Protein AF-A0A484Y2N9-F1 (afdb_monomer)

Structure (mmCIF, N/CA/C/O backbone):
data_AF-A0A484Y2N9-F1
#
_entry.id   AF-A0A484Y2N9-F1
#
loop_
_atom_site.group_PDB
_atom_site.id
_atom_site.type_symbol
_atom_site.label_atom_id
_atom_site.label_alt_id
_atom_site.label_comp_id
_atom_site.label_asym_id
_atom_site.label_entity_id
_atom_site.label_seq_id
_atom_site.pdbx_PDB_ins_code
_atom_site.Cartn_x
_atom_site.Cartn_y
_atom_site.Cartn_z
_atom_site.occupancy
_atom_site.B_iso_or_equiv
_atom_site.auth_seq_id
_atom_site.auth_comp_id
_atom_site.auth_asym_id
_atom_site.auth_atom_id
_atom_site.pdbx_PDB_model_num
ATOM 1 N N . MET A 1 1 ? 17.878 25.238 67.455 1.00 47.47 1 MET A N 1
ATOM 2 C CA . MET A 1 1 ? 17.774 25.330 65.982 1.00 47.47 1 MET A CA 1
ATOM 3 C C . MET A 1 1 ? 17.882 23.925 65.424 1.00 47.47 1 MET A C 1
ATOM 5 O O . MET A 1 1 ? 18.925 23.312 65.586 1.00 47.47 1 MET A O 1
ATOM 9 N N . SER A 1 2 ? 16.792 23.385 64.877 1.00 38.09 2 SER A N 1
ATOM 10 C CA . SER A 1 2 ? 16.760 22.062 64.237 1.00 38.09 2 SER A CA 1
ATOM 11 C C . SER A 1 2 ? 16.190 22.223 62.821 1.00 38.09 2 SER A C 1
ATOM 13 O O . SER A 1 2 ? 15.361 23.117 62.627 1.00 38.09 2 SER A O 1
ATOM 15 N N . PRO A 1 3 ? 16.682 21.469 61.825 1.00 38.25 3 PRO A N 1
ATOM 16 C CA . PRO A 1 3 ? 16.629 21.872 60.425 1.00 38.25 3 PRO A CA 1
ATOM 17 C C . PRO A 1 3 ? 15.292 21.520 59.760 1.00 38.25 3 PRO A C 1
ATOM 19 O O . PRO A 1 3 ? 14.707 20.467 60.007 1.00 38.25 3 PRO A O 1
ATOM 22 N N . ALA A 1 4 ? 14.821 22.412 58.886 1.00 38.38 4 ALA A N 1
ATOM 23 C CA . ALA A 1 4 ? 13.639 22.200 58.060 1.00 38.38 4 ALA A CA 1
ATOM 24 C C . ALA A 1 4 ? 13.895 21.072 57.049 1.00 38.38 4 ALA A C 1
ATOM 26 O O . ALA A 1 4 ? 14.763 21.185 56.185 1.00 38.38 4 ALA A O 1
ATOM 27 N N . THR A 1 5 ? 13.134 19.983 57.151 1.00 46.28 5 THR A N 1
ATOM 28 C CA . THR A 1 5 ? 13.144 18.905 56.154 1.00 46.28 5 THR A CA 1
ATOM 29 C C . THR A 1 5 ? 12.150 19.255 55.050 1.00 46.28 5 THR A C 1
ATOM 31 O O . THR A 1 5 ? 10.959 19.406 55.312 1.00 46.28 5 THR A O 1
ATOM 34 N N . ILE A 1 6 ? 12.637 19.407 53.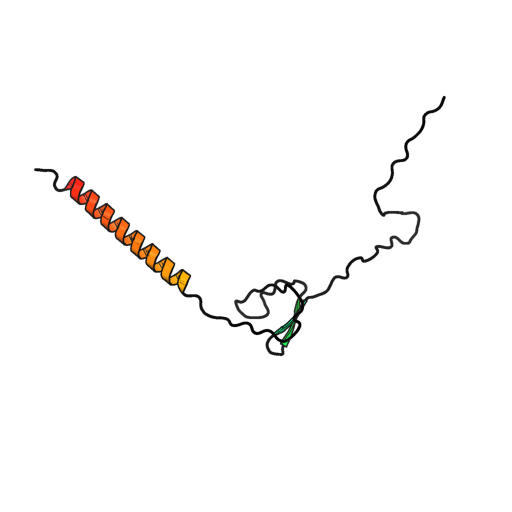818 1.00 47.75 6 ILE A N 1
ATOM 35 C CA . ILE A 1 6 ? 11.803 19.607 52.627 1.00 47.75 6 ILE A CA 1
ATOM 36 C C . ILE A 1 6 ? 11.161 18.253 52.276 1.00 47.75 6 ILE A C 1
ATOM 38 O O . ILE A 1 6 ? 11.901 17.307 51.996 1.00 47.75 6 ILE A O 1
ATOM 42 N N . PRO A 1 7 ? 9.821 18.106 52.277 1.00 48.34 7 PRO A N 1
ATOM 43 C CA . PRO A 1 7 ? 9.201 16.842 51.909 1.00 48.34 7 PRO A CA 1
ATOM 44 C C . PRO A 1 7 ? 9.374 16.584 50.407 1.00 48.34 7 PRO A C 1
ATOM 46 O O . PRO A 1 7 ? 8.931 17.366 49.563 1.00 48.34 7 PRO A O 1
ATOM 49 N N . TYR A 1 8 ? 10.006 15.456 50.081 1.00 50.66 8 TYR A N 1
ATOM 50 C CA . TYR A 1 8 ? 10.008 14.881 48.740 1.00 50.66 8 TYR A CA 1
ATOM 51 C C . TYR A 1 8 ? 8.559 14.617 48.313 1.00 50.66 8 TYR A C 1
ATOM 53 O O . TYR A 1 8 ? 7.837 13.881 4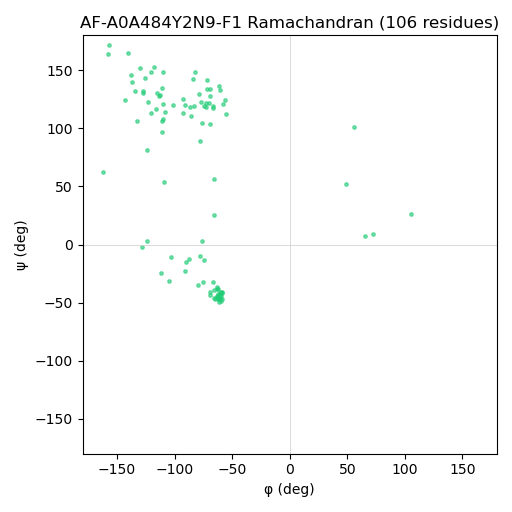8.986 1.00 50.66 8 TYR A O 1
ATOM 61 N N . ARG A 1 9 ? 8.111 15.227 47.210 1.00 54.44 9 ARG A N 1
ATOM 62 C CA . ARG A 1 9 ? 6.803 14.927 46.617 1.00 54.44 9 ARG A CA 1
ATOM 63 C C . ARG A 1 9 ? 6.945 13.724 45.681 1.00 54.44 9 ARG A C 1
ATOM 65 O O . ARG A 1 9 ? 7.557 13.886 44.624 1.00 54.44 9 ARG A O 1
ATOM 72 N N . PRO A 1 10 ? 6.381 12.546 46.006 1.00 49.16 10 PRO A N 1
ATOM 73 C CA . PRO A 1 10 ? 6.362 11.439 45.066 1.00 49.16 10 PRO A CA 1
ATOM 74 C C . PRO A 1 10 ? 5.459 11.807 43.886 1.00 49.16 10 PRO A C 1
ATOM 76 O O . PRO A 1 10 ? 4.269 12.096 44.033 1.00 49.16 10 PRO A O 1
ATOM 79 N N . ARG A 1 11 ? 6.053 11.829 42.692 1.00 60.72 11 ARG A N 1
ATOM 80 C CA . ARG A 1 11 ? 5.329 11.955 41.431 1.00 60.72 11 ARG A CA 1
ATOM 81 C C . ARG A 1 11 ? 4.542 10.665 41.210 1.00 60.72 11 ARG A C 1
ATOM 83 O O . ARG A 1 11 ? 5.113 9.669 40.799 1.00 60.72 11 ARG A O 1
ATOM 90 N N . SER A 1 12 ? 3.239 10.757 41.462 1.00 61.12 12 SER A N 1
ATOM 91 C CA . SER A 1 12 ? 2.169 9.897 40.945 1.00 61.12 12 SER A CA 1
ATOM 92 C C . SER A 1 12 ? 2.314 8.384 41.195 1.00 61.12 12 SER A C 1
ATOM 94 O O . SER A 1 12 ? 2.951 7.665 40.433 1.00 61.12 12 SER A O 1
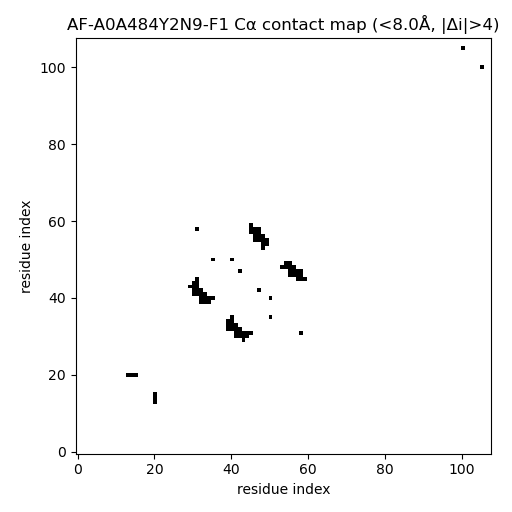ATOM 96 N N . GLY A 1 13 ? 1.585 7.899 42.207 1.00 54.16 13 GLY A N 1
ATOM 97 C CA . GLY A 1 13 ? 0.641 6.804 41.953 1.00 54.16 13 GLY A CA 1
ATOM 98 C C . GLY A 1 13 ? 0.971 5.385 42.419 1.00 54.16 13 GLY A C 1
ATOM 99 O O . GLY A 1 13 ? 0.436 4.461 41.821 1.00 54.16 13 GLY A O 1
ATOM 100 N N . TYR A 1 14 ? 1.777 5.175 43.460 1.00 50.44 14 TYR A N 1
ATOM 101 C CA . TYR A 1 14 ? 1.815 3.877 44.154 1.00 50.44 14 TYR A CA 1
ATOM 102 C C . TYR A 1 14 ? 1.733 4.087 45.672 1.00 50.44 14 TYR A C 1
ATOM 104 O O . TYR A 1 14 ? 2.705 4.528 46.283 1.00 50.44 14 TYR A O 1
ATOM 112 N N . ASP A 1 15 ? 0.584 3.780 46.281 1.00 53.72 15 ASP A N 1
ATOM 113 C CA . ASP A 1 15 ? 0.403 3.686 47.731 1.00 53.72 15 ASP A CA 1
ATOM 114 C C . ASP A 1 15 ? 0.162 2.223 48.140 1.00 53.72 15 ASP A C 1
ATOM 116 O O . ASP A 1 15 ? -0.890 1.631 47.943 1.00 53.72 15 ASP A O 1
ATOM 120 N N . SER A 1 16 ? 1.164 1.599 48.751 1.00 53.69 16 SER A N 1
ATOM 121 C CA . SER A 1 16 ? 1.082 0.216 49.243 1.00 53.69 16 SER A CA 1
ATOM 122 C C . SER A 1 16 ? 0.276 0.061 50.545 1.00 53.69 16 SER A C 1
ATOM 124 O O . SER A 1 16 ? 0.198 -1.038 51.088 1.00 53.69 16 SER A O 1
ATOM 126 N N . ALA A 1 17 ? -0.305 1.149 51.063 1.00 58.75 17 ALA A N 1
ATOM 127 C CA . ALA A 1 17 ? -1.069 1.176 52.314 1.00 58.75 17 ALA A CA 1
ATOM 128 C C . ALA A 1 17 ? -2.573 0.927 52.115 1.00 58.75 17 ALA A C 1
ATOM 130 O O . ALA A 1 17 ? -3.252 0.479 53.038 1.00 58.75 17 ALA A O 1
ATOM 131 N N . SER A 1 18 ? -3.095 1.183 50.915 1.00 56.41 18 SER A N 1
ATOM 132 C CA . SER A 1 18 ? -4.424 0.743 50.522 1.00 56.41 18 SER A CA 1
ATOM 133 C C . SER A 1 18 ? -4.261 -0.624 49.868 1.00 56.41 18 SER A C 1
ATOM 135 O O . SER A 1 18 ? -3.581 -0.748 48.854 1.00 56.41 18 SER A O 1
ATOM 137 N N . ALA A 1 19 ? -4.892 -1.674 50.393 1.00 54.25 19 ALA A N 1
ATOM 138 C CA . ALA A 1 19 ? -4.942 -2.996 49.749 1.00 54.25 19 ALA A CA 1
ATOM 139 C C . ALA A 1 19 ? -5.741 -2.992 48.420 1.00 54.25 19 ALA A C 1
ATOM 141 O O . ALA A 1 19 ? -6.281 -4.006 47.989 1.00 54.25 19 ALA A O 1
ATOM 1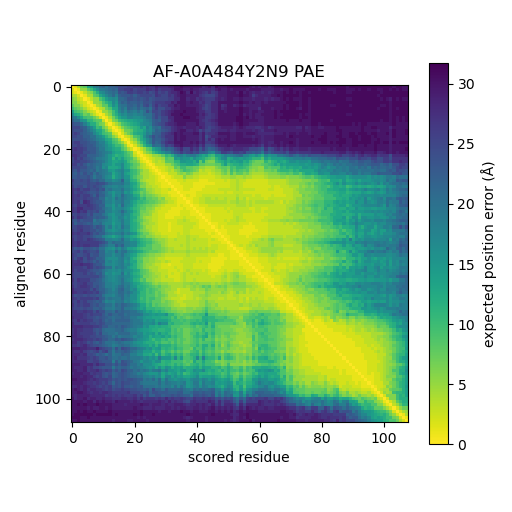42 N N . THR A 1 20 ? -5.830 -1.836 47.766 1.00 54.78 20 THR A N 1
ATOM 143 C CA . THR A 1 20 ? -6.370 -1.628 46.436 1.00 54.78 20 THR A CA 1
ATOM 144 C C . THR A 1 20 ? -5.280 -0.948 45.617 1.00 54.78 20 THR A C 1
ATOM 146 O O . THR A 1 20 ? -5.277 0.263 45.436 1.00 54.78 20 THR A O 1
ATOM 149 N N . GLY A 1 21 ? -4.337 -1.742 45.100 1.00 54.25 21 GLY A N 1
ATOM 150 C CA . GLY A 1 21 ? -3.449 -1.338 44.003 1.00 54.25 21 GLY A CA 1
ATOM 151 C C . GLY A 1 21 ? -4.252 -1.121 42.715 1.00 54.25 21 GLY A C 1
ATOM 152 O O . GLY A 1 21 ? -4.051 -1.811 41.718 1.00 54.25 21 GLY A O 1
ATOM 153 N N . ALA A 1 22 ? -5.248 -0.239 42.773 1.00 63.56 22 ALA A N 1
ATOM 154 C CA . ALA A 1 22 ? -6.267 -0.059 41.762 1.00 63.56 22 ALA A CA 1
ATOM 155 C C . ALA A 1 22 ? -5.681 0.742 40.599 1.00 63.56 22 ALA A C 1
ATOM 157 O O . ALA A 1 22 ? -5.757 1.969 40.534 1.00 63.56 22 ALA A O 1
ATOM 158 N N . LEU A 1 23 ? -5.097 0.010 39.652 1.00 71.00 23 LEU A N 1
ATOM 159 C CA . LEU A 1 23 ? -4.806 0.505 38.314 1.00 71.00 23 LEU A CA 1
ATOM 160 C C . LEU A 1 23 ? -6.109 1.028 37.694 1.00 71.00 23 LEU A C 1
ATOM 162 O O . LEU A 1 23 ? -7.029 0.264 37.404 1.00 71.00 23 LEU A O 1
ATOM 166 N N . THR A 1 24 ? -6.194 2.342 37.493 1.00 75.69 24 THR A N 1
ATOM 167 C CA . THR A 1 24 ? -7.322 2.956 36.784 1.00 75.69 24 THR A CA 1
ATOM 168 C C . THR A 1 24 ? -7.060 2.870 35.279 1.00 75.69 24 THR A C 1
ATOM 170 O O . THR A 1 24 ? -6.065 3.405 34.789 1.00 75.69 24 THR A O 1
ATOM 173 N N . VAL A 1 25 ? -7.934 2.188 34.532 1.00 73.00 25 VAL A N 1
ATOM 174 C CA . VAL A 1 25 ?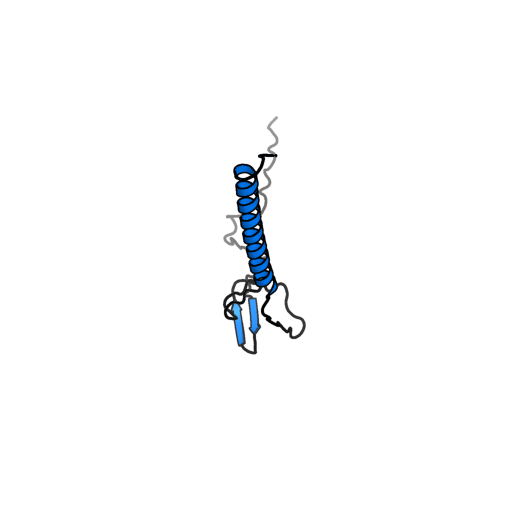 -7.808 2.047 33.070 1.00 73.00 25 VAL A CA 1
ATOM 175 C C . VAL A 1 25 ? -8.227 3.354 32.392 1.00 73.00 25 VAL A C 1
ATOM 177 O O . VAL A 1 25 ? -9.414 3.647 32.297 1.00 73.00 25 VAL A O 1
ATOM 180 N N . GLN A 1 26 ? -7.252 4.126 31.905 1.00 78.81 26 GLN A N 1
ATOM 181 C CA . GLN A 1 26 ? -7.493 5.388 31.185 1.00 78.81 26 GLN A CA 1
ATOM 182 C C . GLN A 1 26 ? -8.002 5.173 29.751 1.00 78.81 26 GLN A C 1
ATOM 184 O O . GLN A 1 26 ? -8.782 5.962 29.226 1.00 78.81 26 GLN A O 1
ATOM 189 N N . THR A 1 27 ? -7.572 4.096 29.094 1.00 81.69 27 THR A N 1
ATOM 190 C CA . THR A 1 27 ? -8.010 3.730 27.741 1.00 81.69 27 THR A CA 1
ATOM 191 C C . THR A 1 27 ? -8.112 2.217 27.666 1.00 81.69 27 THR A C 1
ATOM 193 O O . THR A 1 27 ? -7.154 1.512 27.981 1.00 81.69 27 THR A O 1
ATOM 196 N N . LYS A 1 28 ? -9.286 1.706 27.289 1.00 83.62 28 LYS A N 1
ATOM 197 C CA . LYS A 1 28 ? -9.469 0.268 27.082 1.00 83.62 28 LYS A CA 1
ATOM 198 C C . LYS A 1 28 ? -8.749 -0.143 25.800 1.00 83.62 28 LYS A C 1
ATOM 200 O O . LYS A 1 28 ? -8.907 0.519 24.776 1.00 83.62 28 LYS A O 1
ATOM 205 N N . ALA A 1 29 ? -7.995 -1.238 25.860 1.00 82.81 29 ALA A N 1
ATOM 206 C CA . ALA A 1 29 ? -7.528 -1.907 24.654 1.00 82.81 29 ALA A CA 1
ATOM 207 C C . ALA A 1 29 ? -8.750 -2.365 23.846 1.00 82.81 29 ALA A C 1
ATOM 209 O O . ALA A 1 29 ? -9.696 -2.914 24.414 1.00 82.81 29 ALA A O 1
ATOM 210 N N . GLN A 1 30 ? -8.738 -2.091 22.548 1.00 89.38 30 GLN A N 1
ATOM 211 C CA . GLN A 1 30 ? -9.815 -2.425 21.626 1.00 89.38 30 GLN A CA 1
ATOM 212 C C . GLN A 1 30 ? -9.196 -2.965 20.343 1.00 89.38 30 GLN A C 1
ATOM 214 O O . GLN A 1 30 ? -8.163 -2.462 19.897 1.00 89.38 30 GLN A O 1
ATOM 219 N N . ASN A 1 31 ? -9.822 -3.993 19.781 1.00 91.31 31 ASN A N 1
ATOM 220 C CA . ASN A 1 31 ? -9.432 -4.554 18.499 1.00 91.31 31 ASN A CA 1
ATOM 221 C C . ASN A 1 31 ? -10.044 -3.716 17.368 1.00 91.31 31 ASN A C 1
ATOM 223 O O . ASN A 1 31 ? -11.140 -3.174 17.507 1.00 91.31 31 ASN A O 1
ATOM 227 N N . ALA A 1 32 ? -9.345 -3.629 16.243 1.00 89.94 32 ALA A N 1
ATOM 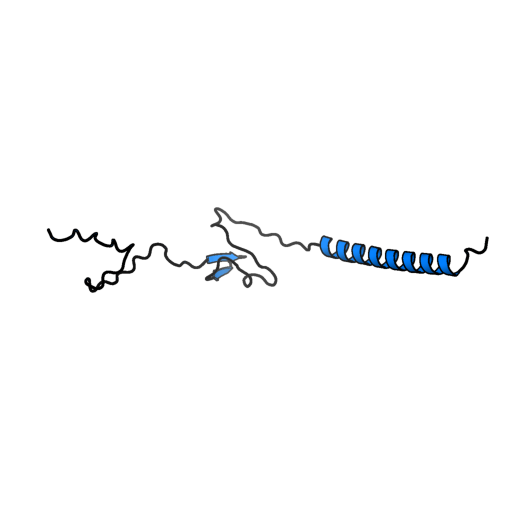228 C CA . ALA A 1 32 ? -9.893 -3.126 14.997 1.00 89.94 32 ALA A CA 1
ATOM 229 C C . ALA A 1 32 ? -10.911 -4.132 14.453 1.00 89.94 32 ALA A C 1
ATOM 231 O O . ALA A 1 32 ? -10.590 -5.311 14.288 1.00 89.94 32 ALA A O 1
ATOM 232 N N . VAL A 1 33 ? -12.118 -3.662 14.151 1.00 92.50 33 VAL A N 1
ATOM 233 C CA . VAL A 1 33 ? -13.168 -4.447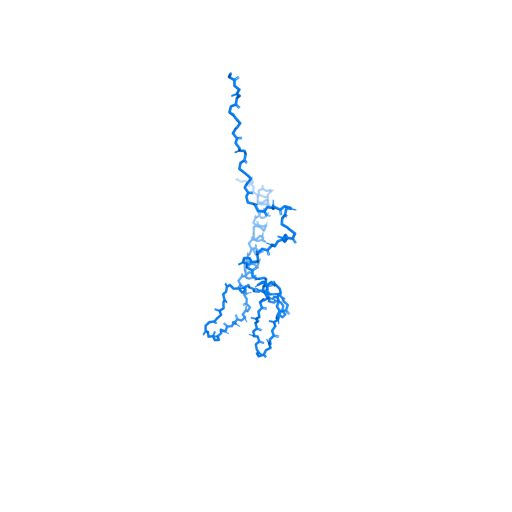 13.496 1.00 92.50 33 VAL A CA 1
ATOM 234 C C . VAL A 1 33 ? -13.407 -3.846 12.121 1.00 92.50 33 VAL A C 1
ATOM 236 O O . VAL A 1 33 ? -13.608 -2.641 11.995 1.00 92.50 33 VAL A O 1
ATOM 239 N N . LEU A 1 34 ? -13.358 -4.683 11.091 1.00 90.94 34 LEU A N 1
ATOM 240 C CA . LEU A 1 34 ? -13.535 -4.280 9.703 1.00 90.94 34 LEU A CA 1
ATOM 241 C C . LEU A 1 34 ? -14.550 -5.185 9.023 1.00 90.94 34 LEU A C 1
ATOM 243 O O . LEU A 1 34 ? -14.645 -6.365 9.355 1.00 90.94 34 LEU A O 1
ATOM 247 N N . VAL A 1 35 ? -15.240 -4.648 8.023 1.00 91.94 35 VAL A N 1
ATOM 248 C CA . VAL A 1 35 ? -16.062 -5.426 7.096 1.00 91.94 35 VAL A CA 1
ATOM 249 C C . VAL A 1 35 ? -15.454 -5.276 5.709 1.00 91.94 35 VAL A C 1
ATOM 251 O O . VAL A 1 35 ? -15.364 -4.170 5.185 1.00 91.94 35 VAL A O 1
ATOM 254 N N . VAL A 1 36 ? -14.990 -6.383 5.131 1.00 89.88 36 VAL A N 1
ATOM 255 C CA . VAL A 1 36 ? -14.395 -6.425 3.790 1.00 89.88 36 VAL A CA 1
ATOM 256 C C . VAL A 1 36 ? -15.235 -7.370 2.944 1.00 89.88 36 VAL A C 1
ATOM 258 O O . VAL A 1 36 ? -15.249 -8.567 3.217 1.00 89.88 36 VAL A O 1
ATOM 261 N N . ASN A 1 37 ? -15.936 -6.851 1.931 1.00 87.12 37 ASN A N 1
ATOM 262 C CA . ASN A 1 37 ? -16.843 -7.633 1.075 1.00 87.12 37 ASN A CA 1
ATOM 263 C C . ASN A 1 37 ? -17.811 -8.517 1.892 1.00 87.12 37 ASN A C 1
ATOM 265 O O . ASN A 1 37 ? -17.853 -9.731 1.701 1.00 87.12 37 ASN A O 1
ATOM 269 N N . ASP A 1 38 ? -18.518 -7.914 2.853 1.00 89.69 38 ASP A N 1
ATOM 270 C CA . ASP A 1 38 ? -19.450 -8.577 3.786 1.00 89.69 38 ASP A CA 1
ATOM 271 C C . ASP A 1 38 ? -18.826 -9.583 4.775 1.00 89.69 38 ASP A C 1
ATOM 273 O O . ASP A 1 38 ? -19.539 -10.250 5.526 1.00 89.69 38 ASP A O 1
ATOM 277 N N . ILE A 1 39 ? -17.495 -9.676 4.839 1.00 90.00 39 ILE A N 1
ATOM 278 C CA . ILE A 1 39 ? -16.787 -10.519 5.807 1.00 90.00 39 ILE A CA 1
ATOM 279 C C . ILE A 1 39 ? -16.257 -9.654 6.948 1.00 90.00 39 ILE A C 1
ATOM 281 O O . ILE A 1 39 ? -15.423 -8.771 6.741 1.00 90.00 39 ILE A O 1
ATOM 285 N N . THR A 1 40 ? -16.703 -9.948 8.170 1.00 93.38 40 THR A N 1
ATOM 286 C CA . THR A 1 40 ? -16.201 -9.292 9.381 1.00 93.38 40 THR A CA 1
ATOM 287 C C . THR A 1 40 ? -14.853 -9.870 9.798 1.00 93.38 40 THR A C 1
ATOM 289 O O . THR A 1 40 ? -14.695 -11.082 9.952 1.00 93.38 40 THR A O 1
ATOM 292 N N . ILE A 1 41 ? -13.883 -8.990 10.025 1.00 91.06 41 ILE A N 1
ATOM 293 C CA . ILE A 1 41 ? -12.517 -9.323 10.416 1.00 91.06 41 ILE A CA 1
ATOM 294 C C . ILE A 1 41 ? -12.165 -8.517 11.666 1.00 91.06 41 ILE A C 1
ATOM 296 O O . ILE A 1 41 ? -12.362 -7.305 11.708 1.00 91.06 41 ILE A O 1
ATOM 300 N N . GLU A 1 42 ? -11.611 -9.186 12.674 1.00 93.75 42 GLU A N 1
ATOM 301 C CA . GLU A 1 42 ? -11.155 -8.564 13.918 1.00 93.75 42 GLU A CA 1
ATOM 302 C C . GLU A 1 42 ? -9.637 -8.704 14.061 1.00 93.75 42 GLU A C 1
ATOM 304 O O . GLU A 1 42 ? -9.093 -9.800 13.901 1.00 93.75 42 GLU A O 1
ATOM 309 N N . ARG A 1 43 ? -8.930 -7.611 14.355 1.00 92.62 43 ARG A N 1
ATOM 310 C CA . ARG A 1 43 ? -7.470 -7.601 14.526 1.00 92.62 43 ARG A CA 1
ATOM 311 C C . ARG A 1 43 ? -7.048 -6.757 15.715 1.00 92.62 43 ARG A C 1
ATOM 313 O O . ARG A 1 43 ? -7.609 -5.710 15.986 1.00 92.62 43 ARG A O 1
ATOM 320 N N . GLN A 1 44 ? -5.986 -7.179 16.392 1.00 92.94 44 GLN A N 1
ATOM 321 C CA . GLN A 1 44 ? -5.419 -6.437 17.526 1.00 92.94 44 GLN A CA 1
ATOM 322 C C . GLN A 1 44 ? -4.641 -5.177 17.099 1.00 92.94 44 GLN A C 1
ATOM 324 O O . GLN A 1 44 ? -4.293 -4.351 17.937 1.00 92.94 44 GLN A O 1
ATOM 329 N N . SER A 1 45 ? -4.333 -5.048 15.804 1.00 93.19 45 SER A N 1
ATOM 330 C CA . SER A 1 45 ? -3.573 -3.945 15.215 1.00 93.19 45 SER A CA 1
ATOM 331 C C . SER A 1 45 ? -4.409 -3.233 14.157 1.00 93.19 45 SER A C 1
ATOM 333 O O . SER A 1 45 ? -5.175 -3.873 13.442 1.00 93.19 45 SER A O 1
ATOM 335 N N . ASN A 1 46 ? -4.191 -1.926 14.007 1.00 92.69 46 ASN A N 1
ATOM 336 C CA . ASN A 1 46 ? -4.771 -1.132 12.922 1.00 92.69 46 ASN A CA 1
ATOM 337 C C . ASN A 1 46 ? -4.041 -1.322 11.583 1.00 92.69 46 ASN A C 1
ATOM 339 O O . ASN A 1 46 ? -4.523 -0.845 10.561 1.00 92.69 46 ASN A O 1
ATOM 343 N N . THR A 1 47 ? -2.884 -1.988 11.568 1.00 94.94 47 THR A N 1
ATOM 344 C CA . THR A 1 47 ? -2.200 -2.389 10.331 1.00 94.94 47 THR A CA 1
ATOM 345 C C . THR A 1 47 ? -2.640 -3.796 9.959 1.00 94.94 47 THR A C 1
ATOM 347 O O . THR A 1 47 ? -2.322 -4.751 10.666 1.00 94.94 47 THR A O 1
ATOM 350 N N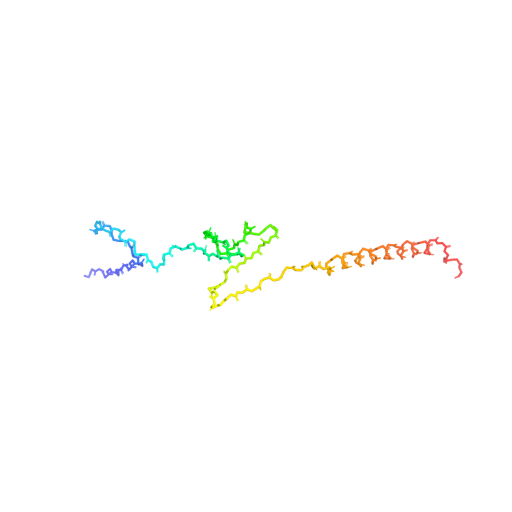 . ILE A 1 48 ? -3.358 -3.907 8.845 1.00 93.44 48 ILE A N 1
ATOM 351 C CA . ILE A 1 48 ? -3.995 -5.132 8.369 1.00 93.44 48 ILE A CA 1
ATOM 352 C C . ILE A 1 48 ? -3.250 -5.608 7.124 1.00 93.44 48 ILE A C 1
ATOM 354 O O . ILE A 1 48 ? -3.165 -4.872 6.143 1.00 93.44 48 ILE A O 1
ATOM 358 N N . SER A 1 49 ? -2.706 -6.823 7.158 1.00 93.88 49 SER A N 1
ATOM 359 C CA . SER A 1 49 ? -1.924 -7.417 6.057 1.00 93.88 49 SER A CA 1
ATOM 360 C C . SER A 1 49 ? -2.399 -8.811 5.641 1.00 93.88 49 SER A C 1
ATOM 362 O O . SER A 1 49 ? -1.846 -9.413 4.723 1.00 93.88 49 SER A O 1
ATOM 364 N N . ASP A 1 50 ? -3.413 -9.337 6.324 1.00 90.50 50 ASP A N 1
ATOM 365 C CA . ASP A 1 50 ? -3.881 -10.717 6.208 1.00 90.50 50 ASP A CA 1
ATOM 366 C C . ASP A 1 50 ? -5.375 -10.820 5.856 1.00 90.50 50 ASP A C 1
ATOM 368 O O . ASP A 1 50 ? -5.913 -11.919 5.761 1.00 90.50 50 ASP A O 1
ATOM 372 N N . ALA A 1 51 ? -6.045 -9.682 5.645 1.00 89.00 51 ALA A N 1
ATOM 373 C CA . ALA A 1 51 ? -7.442 -9.630 5.213 1.00 89.00 51 ALA A CA 1
ATOM 374 C C . ALA A 1 51 ? -7.609 -9.876 3.705 1.00 89.00 51 ALA A C 1
ATOM 376 O O . ALA A 1 51 ? -8.594 -10.470 3.277 1.00 89.00 51 ALA A O 1
ATOM 377 N N . LEU A 1 52 ? -6.648 -9.420 2.897 1.00 87.44 52 LEU A N 1
ATOM 378 C CA . LEU A 1 52 ? -6.654 -9.541 1.441 1.00 87.44 52 LEU A CA 1
ATOM 379 C C . LEU A 1 52 ? -5.263 -10.004 0.974 1.00 87.44 52 LEU A C 1
ATOM 381 O O . LEU A 1 52 ? -4.262 -9.421 1.401 1.00 87.44 52 LEU A O 1
ATOM 385 N N . PRO A 1 53 ? -5.158 -11.023 0.101 1.00 87.62 53 PRO A N 1
ATOM 386 C CA . PRO A 1 53 ? -3.867 -11.511 -0.376 1.00 87.62 53 PRO A CA 1
ATOM 387 C C . PRO A 1 53 ? -3.023 -10.403 -1.017 1.00 87.62 53 PRO A C 1
ATOM 389 O O . PRO A 1 53 ? -3.453 -9.750 -1.964 1.00 87.62 53 PRO A O 1
ATOM 392 N N . GLY A 1 54 ? -1.800 -10.212 -0.515 1.00 88.62 54 GLY A N 1
ATOM 393 C CA . GLY A 1 54 ? -0.843 -9.251 -1.075 1.00 88.62 54 GLY A CA 1
ATOM 394 C C . GLY A 1 54 ? -1.168 -7.776 -0.813 1.00 88.62 54 GLY A C 1
ATOM 395 O O . GLY A 1 54 ? -0.495 -6.911 -1.368 1.00 88.62 54 GLY A O 1
ATOM 396 N N . VAL A 1 55 ? -2.160 -7.475 0.029 1.00 90.88 55 VAL A N 1
ATOM 397 C CA . VAL A 1 55 ? -2.541 -6.104 0.385 1.00 90.88 55 VAL A CA 1
ATOM 398 C C . VAL A 1 55 ? -2.185 -5.847 1.841 1.00 90.88 55 VAL A C 1
ATOM 400 O O . VAL A 1 55 ? -2.461 -6.657 2.720 1.00 90.88 55 VAL A O 1
ATOM 403 N N . THR A 1 56 ? -1.582 -4.695 2.112 1.00 93.94 56 THR A N 1
ATOM 404 C CA . THR A 1 56 ? -1.421 -4.175 3.470 1.00 93.94 56 THR A CA 1
ATOM 405 C C . THR A 1 56 ? -1.952 -2.757 3.517 1.00 93.94 56 THR A C 1
ATOM 407 O O . THR A 1 56 ? -1.587 -1.933 2.680 1.00 93.94 56 THR A O 1
ATOM 410 N N . PHE A 1 57 ? -2.804 -2.466 4.492 1.00 91.81 57 PHE A N 1
ATOM 411 C CA . PHE A 1 57 ? -3.347 -1.131 4.711 1.00 91.81 57 PHE A CA 1
ATOM 412 C C . PHE A 1 57 ? -3.420 -0.816 6.206 1.00 91.81 57 PHE A C 1
ATOM 414 O O . PHE A 1 57 ? -3.295 -1.697 7.057 1.00 91.81 57 PHE A O 1
ATOM 421 N N . THR A 1 58 ? -3.602 0.462 6.533 1.00 94.25 58 THR A N 1
ATOM 422 C CA . THR A 1 58 ? -3.693 0.933 7.918 1.00 94.25 58 THR A CA 1
ATOM 423 C C . THR A 1 58 ? -5.012 1.660 8.128 1.00 94.25 58 THR A C 1
ATOM 425 O O . THR A 1 58 ? -5.283 2.655 7.455 1.00 94.25 58 THR A O 1
ATOM 428 N N . VAL A 1 59 ? -5.802 1.194 9.094 1.00 92.38 59 VAL A N 1
ATOM 429 C CA . VAL A 1 59 ? -7.029 1.851 9.555 1.00 92.38 59 VAL A CA 1
ATOM 430 C C . VAL A 1 59 ? -6.649 3.090 10.355 1.00 92.38 59 VAL A C 1
ATOM 432 O O . VAL A 1 59 ? -5.915 3.009 11.340 1.00 92.38 59 VAL A O 1
ATOM 435 N N . LYS A 1 60 ? -7.124 4.257 9.917 1.00 92.81 60 LYS A N 1
ATOM 436 C CA . LYS A 1 60 ? -6.804 5.544 10.558 1.00 92.81 60 LYS A CA 1
ATOM 437 C C . LYS A 1 60 ? -7.952 6.101 11.392 1.00 92.81 60 LYS A C 1
ATOM 439 O O . LYS A 1 60 ? -7.697 6.796 12.370 1.00 92.81 60 LYS A O 1
ATOM 444 N N . ALA A 1 61 ? -9.186 5.826 10.990 1.00 91.56 61 ALA A N 1
ATOM 445 C CA . ALA A 1 61 ? -10.400 6.292 11.640 1.00 91.56 61 ALA A CA 1
ATOM 446 C C . ALA A 1 61 ? -11.567 5.371 11.267 1.00 91.56 61 ALA A C 1
ATOM 448 O O . ALA A 1 61 ? -11.475 4.623 10.295 1.00 91.56 61 ALA A O 1
ATOM 449 N N . GLU A 1 62 ? -12.654 5.458 12.028 1.00 92.06 62 GLU A N 1
ATOM 450 C CA . GLU A 1 62 ? -13.922 4.828 11.667 1.00 92.06 62 GLU A CA 1
ATOM 451 C C . GLU A 1 62 ? -14.544 5.534 10.455 1.00 92.06 62 GLU A C 1
ATOM 453 O O . GLU A 1 62 ? -14.613 6.769 10.400 1.00 92.06 62 GLU A O 1
ATOM 458 N N . SER A 1 63 ? -15.009 4.744 9.492 1.00 92.25 63 SER A N 1
ATOM 459 C CA . SER A 1 63 ? -15.734 5.241 8.327 1.00 92.25 63 SER A CA 1
ATOM 460 C C . SER A 1 63 ? -17.135 5.712 8.729 1.00 92.25 63 SER A C 1
ATOM 462 O O . SER A 1 63 ? -17.799 5.114 9.574 1.00 92.25 63 SER A O 1
ATOM 464 N N . LYS A 1 64 ? -17.604 6.808 8.122 1.00 93.12 64 LYS A N 1
ATOM 465 C CA . LYS A 1 64 ? -18.959 7.358 8.357 1.00 93.12 64 LYS A CA 1
ATOM 466 C C . LYS A 1 64 ? -20.014 6.795 7.398 1.00 93.12 64 LYS A C 1
ATOM 468 O O . LYS A 1 64 ? -21.204 7.007 7.609 1.00 93.12 64 LYS A O 1
ATOM 473 N N . ALA A 1 65 ? -19.553 6.158 6.329 1.00 92.56 65 ALA A N 1
ATOM 474 C CA . ALA A 1 65 ? -20.309 5.501 5.273 1.00 92.56 65 ALA A CA 1
ATOM 475 C C . ALA A 1 65 ? -19.387 4.463 4.610 1.00 92.56 65 ALA A C 1
ATOM 477 O O . ALA A 1 65 ? -18.188 4.454 4.898 1.00 92.56 65 ALA A O 1
ATOM 478 N N . ASP A 1 66 ? -19.929 3.633 3.723 1.00 88.31 66 ASP A N 1
ATOM 479 C CA . ASP A 1 66 ? -19.146 2.621 3.012 1.00 88.31 66 ASP A CA 1
ATOM 480 C C . ASP A 1 66 ? -18.048 3.260 2.148 1.00 88.31 66 ASP A C 1
ATOM 482 O O . ASP A 1 66 ? -18.272 4.247 1.441 1.00 88.31 66 ASP A O 1
ATOM 486 N N . GLU A 1 67 ? -16.850 2.679 2.200 1.00 89.88 67 GLU A N 1
ATOM 487 C CA . GLU A 1 67 ? -15.687 3.103 1.421 1.00 89.88 67 GLU A CA 1
ATOM 488 C C . GLU A 1 67 ? -15.347 2.060 0.352 1.00 89.88 67 GLU A C 1
ATOM 490 O O . GLU A 1 67 ? -15.543 0.861 0.538 1.00 89.88 67 GLU A O 1
ATOM 495 N N . THR A 1 68 ? -14.816 2.516 -0.784 1.00 90.56 68 THR A N 1
ATOM 496 C CA . THR A 1 68 ? -14.365 1.643 -1.876 1.00 90.56 68 THR A CA 1
ATOM 497 C C . THR A 1 68 ? -12.850 1.719 -2.006 1.00 90.56 68 THR A C 1
ATOM 499 O O . THR A 1 68 ? -12.282 2.808 -2.098 1.00 90.56 68 THR A O 1
ATOM 502 N N . LEU A 1 69 ? -12.200 0.555 -2.022 1.00 86.00 69 LEU A N 1
ATOM 503 C CA . LEU A 1 69 ? -10.768 0.420 -2.262 1.00 86.00 69 LEU A CA 1
ATOM 504 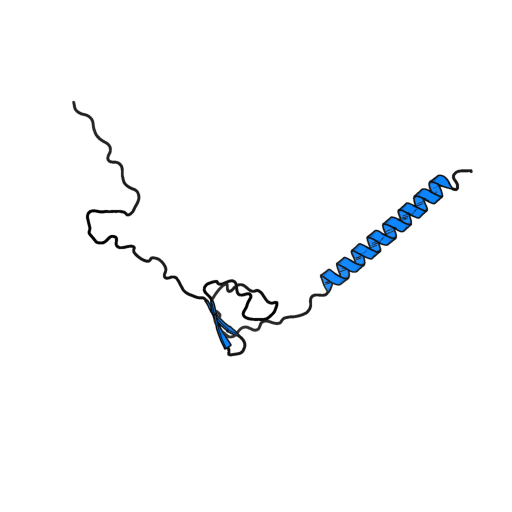C C . LEU A 1 69 ? -10.536 -0.224 -3.631 1.00 86.00 69 LEU A C 1
ATOM 506 O O . LEU A 1 69 ? -10.725 -1.428 -3.793 1.00 86.00 69 LEU A O 1
ATOM 510 N N . ASP A 1 70 ? -10.067 0.573 -4.589 1.00 89.06 70 ASP A N 1
ATOM 511 C CA . ASP A 1 70 ? -9.692 0.095 -5.919 1.00 89.06 70 ASP A CA 1
ATOM 512 C C . ASP A 1 70 ? -8.204 -0.262 -5.983 1.00 89.06 70 ASP A C 1
ATOM 514 O O . ASP A 1 70 ? -7.326 0.556 -5.699 1.00 89.06 70 ASP A O 1
ATOM 518 N N . ILE A 1 71 ? -7.909 -1.499 -6.392 1.00 84.56 71 ILE A N 1
ATOM 519 C CA . ILE A 1 71 ? -6.540 -2.003 -6.527 1.00 84.56 71 ILE A CA 1
ATOM 520 C C . ILE A 1 71 ? -6.202 -2.138 -8.009 1.00 84.56 71 ILE A C 1
ATOM 522 O O . ILE A 1 71 ? -6.736 -2.991 -8.716 1.00 84.56 71 ILE A O 1
ATOM 526 N N . THR A 1 72 ? -5.254 -1.325 -8.473 1.00 87.31 72 THR A N 1
ATOM 527 C CA . THR A 1 72 ? -4.760 -1.352 -9.856 1.00 87.31 72 THR A CA 1
ATOM 528 C C . THR A 1 72 ? -3.276 -1.693 -9.918 1.00 87.31 72 THR A C 1
ATOM 530 O O . THR A 1 72 ? -2.509 -1.379 -9.008 1.00 87.31 72 THR A O 1
ATOM 533 N N . ARG A 1 73 ? -2.835 -2.292 -11.028 1.00 85.00 73 ARG A N 1
ATOM 534 C CA . ARG A 1 73 ? -1.409 -2.559 -11.262 1.00 85.00 73 ARG A CA 1
ATOM 535 C C . ARG A 1 73 ? -0.668 -1.256 -11.569 1.00 85.00 73 ARG A C 1
ATOM 537 O O . ARG A 1 73 ? -0.917 -0.646 -12.603 1.00 85.00 73 ARG A O 1
ATOM 544 N N . ALA A 1 74 ? 0.293 -0.885 -10.727 1.00 84.00 74 ALA A N 1
ATOM 545 C CA . ALA A 1 74 ? 1.237 0.187 -11.034 1.00 84.00 74 ALA A CA 1
ATOM 546 C C . ALA A 1 74 ? 2.318 -0.318 -12.010 1.00 84.00 74 ALA A C 1
ATOM 548 O O . ALA A 1 74 ? 3.013 -1.294 -11.721 1.00 84.00 74 ALA A O 1
ATOM 549 N N . THR A 1 75 ? 2.470 0.326 -13.171 1.00 90.62 75 THR A N 1
ATOM 550 C CA . THR A 1 75 ? 3.466 -0.063 -14.193 1.00 90.62 75 THR A CA 1
ATOM 551 C C . THR A 1 75 ? 4.699 0.835 -14.238 1.00 90.62 75 THR A C 1
ATOM 553 O O . THR A 1 75 ? 5.688 0.472 -14.872 1.00 90.62 75 THR A O 1
ATOM 556 N N . ASP A 1 76 ? 4.671 1.973 -13.549 1.00 91.56 76 ASP A N 1
ATOM 557 C CA . ASP A 1 76 ? 5.678 3.033 -13.686 1.00 91.56 76 ASP A CA 1
ATOM 558 C C . ASP A 1 76 ? 7.063 2.588 -13.210 1.00 91.56 76 ASP A C 1
ATOM 560 O O . ASP A 1 76 ? 8.069 2.855 -13.864 1.00 91.56 76 ASP A O 1
ATOM 564 N N . ALA A 1 77 ? 7.123 1.823 -12.116 1.00 89.31 77 ALA A N 1
ATOM 565 C CA . ALA A 1 77 ? 8.376 1.263 -11.612 1.00 89.31 77 ALA A CA 1
ATOM 566 C C . ALA A 1 77 ? 9.032 0.305 -12.622 1.00 89.31 77 ALA A C 1
ATOM 568 O O . ALA A 1 77 ? 10.249 0.329 -12.794 1.00 89.31 77 ALA A O 1
ATOM 569 N N . ASN A 1 78 ? 8.229 -0.492 -13.337 1.00 89.62 78 ASN A N 1
ATOM 570 C CA . ASN A 1 78 ? 8.733 -1.405 -14.364 1.00 89.62 78 ASN A CA 1
ATOM 571 C C . ASN A 1 78 ? 9.258 -0.631 -15.577 1.00 89.62 78 ASN A C 1
ATOM 573 O O . ASN A 1 78 ? 10.336 -0.935 -16.080 1.00 89.62 78 ASN A O 1
ATOM 577 N N . GLN A 1 79 ? 8.526 0.398 -16.020 1.00 92.25 79 GLN A N 1
ATOM 578 C CA . GLN A 1 79 ? 8.972 1.275 -17.106 1.00 92.25 79 GLN A CA 1
ATOM 579 C C . GLN A 1 79 ? 10.289 1.970 -16.744 1.00 92.25 79 GLN A C 1
ATOM 581 O O . GLN A 1 79 ? 11.223 1.985 -17.547 1.00 92.25 79 GLN A O 1
ATOM 586 N N . LYS A 1 80 ? 10.395 2.474 -15.508 1.00 94.62 80 LYS A N 1
ATOM 587 C CA . LYS A 1 80 ? 11.619 3.093 -15.005 1.00 94.62 80 LYS A CA 1
ATOM 588 C C . LYS A 1 80 ? 12.783 2.105 -14.986 1.00 94.62 80 LYS A C 1
ATOM 590 O O . LYS A 1 80 ? 13.847 2.440 -15.489 1.00 94.62 80 LYS A O 1
ATOM 595 N N . ALA A 1 81 ? 12.583 0.893 -14.470 1.00 95.06 81 ALA A N 1
ATOM 596 C CA . ALA A 1 81 ? 13.634 -0.121 -14.425 1.00 95.06 81 ALA A CA 1
ATOM 597 C C . ALA A 1 81 ? 14.174 -0.460 -15.826 1.00 95.06 81 ALA A C 1
ATOM 599 O O . ALA A 1 81 ? 15.385 -0.566 -16.016 1.00 95.06 81 ALA A O 1
ATOM 600 N N . ILE A 1 82 ? 13.289 -0.567 -16.823 1.00 95.50 82 ILE A N 1
ATOM 601 C CA . ILE A 1 82 ? 13.682 -0.795 -18.221 1.00 95.50 82 ILE A CA 1
ATOM 602 C C . ILE A 1 82 ? 14.460 0.410 -18.766 1.00 95.50 82 ILE A C 1
ATOM 604 O O . ILE A 1 82 ? 15.515 0.234 -19.371 1.00 95.50 82 ILE A O 1
ATOM 608 N N . SER A 1 83 ? 13.976 1.632 -18.533 1.00 95.31 83 SER A N 1
ATOM 609 C CA . SER A 1 83 ? 14.648 2.858 -18.979 1.00 95.31 83 SER A CA 1
ATOM 610 C C . SER A 1 83 ? 16.036 3.025 -18.353 1.00 95.31 83 SER A C 1
ATOM 612 O O . SER A 1 83 ? 16.996 3.366 -19.049 1.00 95.31 83 SER A O 1
ATOM 614 N N . ASP A 1 84 ? 16.160 2.764 -17.051 1.00 97.62 84 ASP A N 1
ATOM 615 C CA . ASP A 1 84 ? 17.429 2.807 -16.323 1.00 97.62 84 ASP A CA 1
ATOM 616 C C . ASP A 1 84 ? 18.412 1.780 -16.913 1.00 97.62 84 ASP A C 1
ATOM 618 O O . ASP A 1 84 ? 19.580 2.094 -17.151 1.00 97.62 84 ASP A O 1
ATOM 622 N N . TRP A 1 85 ? 17.929 0.574 -17.229 1.00 97.12 85 TRP A N 1
ATOM 623 C CA . TRP A 1 85 ? 18.736 -0.472 -17.855 1.00 97.12 85 TRP A CA 1
ATOM 624 C C . TRP A 1 85 ? 19.210 -0.092 -19.267 1.00 97.12 85 TRP A C 1
ATOM 626 O O . TRP A 1 85 ? 20.401 -0.208 -19.560 1.00 97.12 85 TRP A O 1
ATOM 636 N N . VAL A 1 86 ? 18.321 0.429 -20.124 1.00 97.81 86 VAL A N 1
ATOM 637 C CA . VAL A 1 86 ? 18.682 0.908 -21.474 1.00 97.81 86 VAL A CA 1
ATOM 638 C C . VAL A 1 86 ? 19.719 2.029 -21.393 1.00 97.81 86 VAL A C 1
ATOM 640 O O . VAL A 1 86 ? 20.681 2.056 -22.161 1.00 97.81 86 VAL A O 1
ATOM 643 N N . THR A 1 87 ? 19.559 2.936 -20.431 1.00 97.88 87 THR A N 1
ATOM 644 C CA . THR A 1 87 ? 20.506 4.031 -20.194 1.00 97.88 87 THR A CA 1
ATOM 645 C C . THR A 1 87 ? 21.883 3.496 -19.803 1.00 97.88 87 THR A C 1
ATOM 647 O O . THR A 1 87 ? 22.890 3.913 -20.379 1.00 97.88 87 THR A O 1
ATOM 650 N N . ALA A 1 88 ? 21.941 2.534 -18.877 1.00 96.94 88 ALA A N 1
ATOM 651 C CA . ALA A 1 88 ? 23.190 1.908 -18.456 1.00 96.94 88 ALA A CA 1
ATOM 652 C C . ALA A 1 88 ? 23.890 1.177 -19.615 1.00 96.94 88 ALA A C 1
ATOM 654 O O . ALA A 1 88 ? 25.100 1.324 -19.797 1.00 96.94 88 ALA A O 1
ATOM 655 N N . TYR A 1 89 ? 23.130 0.448 -20.438 1.00 96.75 89 TYR A N 1
ATOM 656 C CA . TYR A 1 89 ? 23.654 -0.225 -21.626 1.00 96.75 89 TYR A CA 1
ATOM 657 C C . TYR A 1 89 ? 24.250 0.767 -22.635 1.00 96.75 89 TYR A C 1
ATOM 659 O O . TYR A 1 89 ? 25.395 0.610 -23.064 1.00 96.75 89 TYR A O 1
ATOM 667 N N . ASN A 1 90 ? 23.514 1.830 -22.969 1.00 95.88 90 ASN A N 1
ATOM 668 C CA . ASN A 1 90 ? 23.986 2.850 -23.907 1.00 95.88 90 ASN A CA 1
ATOM 669 C C . ASN A 1 90 ? 25.226 3.585 -23.378 1.00 95.88 90 ASN A C 1
ATOM 671 O O . ASN A 1 90 ? 26.144 3.884 -24.144 1.00 95.88 90 ASN A O 1
ATOM 675 N N . SER A 1 91 ? 25.286 3.834 -22.066 1.00 94.62 91 SER A N 1
ATOM 676 C CA . SER A 1 91 ? 26.470 4.411 -21.428 1.00 94.62 91 SER A CA 1
ATOM 677 C C . SER A 1 91 ? 27.688 3.503 -21.587 1.00 94.62 91 SER A C 1
ATOM 679 O O . SER A 1 91 ? 28.752 3.985 -21.971 1.00 94.62 91 SER A O 1
ATOM 681 N N . LEU A 1 92 ? 27.539 2.195 -21.348 1.00 91.31 92 LEU A N 1
ATOM 682 C CA . LEU A 1 92 ? 28.620 1.225 -21.529 1.00 91.31 92 LEU A CA 1
ATOM 683 C C . LEU A 1 92 ? 29.104 1.194 -22.983 1.00 91.31 92 LEU A C 1
ATOM 685 O O . LEU A 1 92 ? 30.308 1.260 -23.230 1.00 91.31 92 LEU A O 1
ATOM 689 N N . GLN A 1 93 ? 28.180 1.147 -23.945 1.00 93.44 93 GLN A N 1
ATOM 690 C CA . GLN A 1 93 ? 28.527 1.170 -25.365 1.00 93.44 93 GLN A CA 1
ATOM 691 C C . GLN A 1 93 ? 29.316 2.434 -25.740 1.00 93.44 93 GLN A C 1
ATOM 693 O O . GLN A 1 93 ? 30.305 2.353 -26.471 1.00 93.44 93 GLN A O 1
ATOM 698 N N . SER A 1 94 ? 28.916 3.598 -25.219 1.00 90.62 94 SER A N 1
ATOM 699 C CA . SER A 1 94 ? 29.628 4.863 -25.427 1.00 90.62 94 SER A CA 1
ATOM 700 C C . SER A 1 94 ? 31.044 4.827 -24.847 1.00 90.62 94 SER A C 1
ATOM 702 O O . SER A 1 94 ? 32.001 5.196 -25.529 1.00 90.62 94 SER A O 1
ATOM 704 N N . THR A 1 95 ? 31.209 4.312 -23.623 1.00 89.50 95 THR A N 1
ATOM 705 C CA . THR A 1 95 ? 32.529 4.138 -23.000 1.00 89.50 95 THR A CA 1
ATOM 706 C C . THR A 1 95 ? 33.427 3.237 -23.840 1.00 89.50 95 THR A C 1
ATOM 708 O O . THR A 1 95 ? 34.567 3.601 -24.115 1.00 89.50 95 THR A O 1
ATOM 711 N N . ILE A 1 96 ? 32.909 2.096 -24.295 1.00 86.44 96 ILE A N 1
ATOM 712 C CA . ILE A 1 96 ? 33.646 1.154 -25.140 1.00 86.44 96 ILE A CA 1
ATOM 713 C C . ILE A 1 96 ? 34.095 1.832 -26.444 1.00 86.44 96 ILE A C 1
ATOM 715 O O . ILE A 1 96 ? 35.275 1.785 -26.790 1.00 86.44 96 ILE A O 1
ATOM 719 N N . ASN A 1 97 ? 33.186 2.524 -27.134 1.00 84.44 97 ASN A N 1
ATOM 720 C CA . ASN A 1 97 ? 33.504 3.254 -28.364 1.00 84.44 97 ASN A CA 1
ATOM 721 C C . ASN A 1 97 ? 34.555 4.352 -28.134 1.00 84.44 97 ASN A C 1
ATOM 723 O O . ASN A 1 97 ? 35.468 4.504 -28.942 1.00 84.44 97 ASN A O 1
ATOM 727 N N . SER A 1 98 ? 34.450 5.092 -27.029 1.00 83.56 98 SER A N 1
ATOM 728 C CA . SER A 1 98 ? 35.397 6.149 -26.655 1.00 83.56 98 SER A CA 1
ATOM 729 C C . SER A 1 98 ? 36.806 5.597 -26.407 1.00 83.56 98 SER A C 1
ATOM 731 O O . SER A 1 98 ? 37.784 6.120 -26.942 1.00 83.56 98 SER A O 1
ATOM 733 N N . VAL A 1 99 ? 36.918 4.484 -25.673 1.00 79.00 99 VAL A N 1
ATOM 734 C CA . VAL A 1 99 ? 38.202 3.810 -25.422 1.00 79.00 99 VAL A CA 1
ATOM 735 C C . VAL A 1 99 ? 38.819 3.303 -26.728 1.00 79.00 99 VAL A C 1
ATOM 737 O O . VAL A 1 99 ? 40.004 3.534 -26.973 1.00 79.00 99 VAL A O 1
ATOM 740 N N . TYR A 1 100 ? 38.029 2.679 -27.607 1.00 73.00 100 TYR A N 1
ATOM 741 C CA . TYR A 1 100 ? 38.531 2.224 -28.905 1.00 73.00 100 TYR A CA 1
ATOM 742 C C . TYR A 1 100 ? 38.931 3.378 -29.834 1.00 73.00 100 TYR A C 1
ATOM 744 O O . TYR A 1 100 ? 39.900 3.235 -30.576 1.00 73.00 100 TYR A O 1
ATOM 752 N N . GLN A 1 101 ? 38.266 4.537 -29.777 1.00 63.59 101 GLN A N 1
ATOM 753 C CA . GLN A 1 101 ? 38.705 5.717 -30.531 1.00 63.59 101 GLN A CA 1
ATOM 754 C C . GLN A 1 101 ? 40.015 6.309 -29.992 1.00 63.59 101 GLN A C 1
ATOM 756 O O . GLN A 1 101 ? 40.893 6.651 -30.785 1.00 63.59 101 GLN A O 1
ATOM 761 N N . ILE A 1 102 ? 40.188 6.371 -28.666 1.00 57.06 102 ILE A N 1
ATOM 762 C CA . ILE A 1 102 ? 41.428 6.840 -28.024 1.00 57.06 102 ILE A CA 1
ATOM 763 C C . ILE A 1 102 ? 42.616 5.928 -28.359 1.00 57.06 102 ILE A C 1
ATOM 765 O O . ILE A 1 102 ? 43.719 6.426 -28.585 1.00 57.06 102 ILE A O 1
ATOM 769 N N . CYS A 1 103 ? 42.401 4.612 -28.431 1.00 58.72 103 CYS A N 1
ATOM 770 C CA . CYS A 1 103 ? 43.454 3.645 -28.750 1.00 58.72 103 CYS A CA 1
ATOM 771 C C . CYS A 1 103 ? 43.643 3.388 -30.259 1.00 58.72 103 CYS A C 1
ATOM 773 O O . CYS A 1 103 ? 44.641 2.777 -30.632 1.00 58.72 103 CYS A O 1
ATOM 775 N N . GLY A 1 104 ? 42.716 3.830 -31.120 1.00 61.84 104 GLY A N 1
ATOM 776 C CA . GLY A 1 104 ? 42.660 3.424 -32.529 1.00 61.84 104 GLY A CA 1
ATOM 777 C C . GLY A 1 104 ? 42.970 4.491 -33.580 1.00 61.84 104 GLY A C 1
ATOM 778 O O . GLY A 1 104 ? 43.371 4.117 -34.677 1.00 61.84 104 GLY A O 1
ATOM 779 N N . CYS A 1 105 ? 42.801 5.796 -33.320 1.00 57.12 105 CYS A N 1
ATOM 780 C CA . CYS A 1 105 ? 43.054 6.797 -34.370 1.00 57.12 105 CYS A CA 1
ATOM 781 C C . CYS A 1 105 ? 43.249 8.236 -33.853 1.00 57.12 105 CYS A C 1
ATOM 783 O O . CYS A 1 105 ? 42.514 9.145 -34.229 1.00 57.12 105 CYS A O 1
ATOM 785 N N . ARG A 1 106 ? 44.290 8.481 -33.046 1.00 51.69 106 ARG A N 1
ATOM 786 C CA . ARG A 1 106 ? 44.933 9.811 -32.990 1.00 51.69 106 ARG A CA 1
ATOM 787 C C . ARG A 1 106 ? 46.317 9.747 -33.637 1.00 51.69 106 ARG A C 1
ATOM 789 O O . ARG A 1 106 ? 47.329 10.083 -33.033 1.00 51.69 106 ARG A O 1
ATOM 796 N N . SER A 1 107 ? 46.312 9.261 -34.874 1.00 48.31 107 SER A N 1
ATOM 797 C CA . SER A 1 107 ? 47.382 9.398 -35.860 1.00 48.31 107 SER A CA 1
ATOM 798 C C . SER A 1 107 ? 46.829 10.331 -36.936 1.00 48.31 107 SER A C 1
ATOM 800 O O . SER A 1 107 ? 46.044 9.894 -37.777 1.00 48.31 107 SER A O 1
ATOM 802 N N . GLY A 1 108 ? 47.148 11.619 -36.844 1.00 43.47 108 GLY A N 1
ATOM 803 C CA . GLY A 1 108 ? 46.627 12.675 -37.716 1.00 43.47 108 GLY A CA 1
ATOM 804 C C . GLY A 1 108 ? 46.678 14.020 -37.025 1.00 43.47 108 GLY A C 1
ATOM 805 O O . GLY A 1 108 ? 45.739 14.294 -36.247 1.00 43.47 108 GLY A O 1
#

Nearest PDB structures (foldseek):
  8ayz-assembly1_B  TM=1.526E-01  e=6.213E+00  Poliovirus 2

Secondary structure (DSSP, 8-state):
--PPPPPP---S---TTSS------SS----EEEEETTEEEEESSSEESSSSTT--EE--S--SS----------HHHHHHHHHHHHHHHHHHHHHHHHHHHHH----

InterPro domains:
  IPR010809 Flagellar hook-associated protein 2, C-terminal [PF07195] (29-99)
  IPR040026 Flagellar hook-associated protein 2 [PTHR30288] (18-99)

Radius of gyration: 33.65 Å; Cα contacts (8 Å, |Δi|>4): 45; chains: 1; bounding box: 68×37×104 Å

Mean predicted aligned error: 14.99 Å

pLDDT: mean 79.47, std 17.76, range [38.09, 97.88]

Foldseek 3Di:
DDDDDDDDDDDDDDDPPPPCSPDDDPDDQAWDWDQDVNDIDTGSAQWDDPPDDPDTDGDDDDDPDDDDDDDDDDCVVVVVVVVVVVVVVVVVVVVVVVVCCVVPDPPD

Organism: NCBI:txid69218

Sequence (108 aa):
MSPATIPYRPRSGYDSASATGALTVQTKAQNAVLVVNDITIERQSNTISDALPGVTFTVKAESKADETLDITRATDANQKAISDWVTAYNSLQSTINSVYQICGCRSG

Solvent-accessible surface area (backbone atoms only — not comparable to full-atom values): 7572 Å² total; per-residue (Å²): 141,81,84,89,79,81,80,82,78,82,84,78,91,83,62,90,85,49,99,61,83,71,80,76,82,88,69,81,89,70,61,42,74,46,72,57,95,90,42,78,47,79,36,84,48,51,65,46,57,82,88,43,92,95,41,72,51,69,66,86,71,87,74,95,62,93,82,87,87,87,88,77,88,82,58,62,69,60,54,47,54,52,52,55,49,53,52,54,51,53,52,51,53,50,52,54,53,50,52,51,46,71,78,66,66,84,80,130